Protein AF-A0A1C5WV25-F1 (afdb_monomer_lite)

Secondary structure (DSSP, 8-state):
--TT-EEEE--SSS--EEEEEEEESSSSEEEEEETT-SSEEEEEGGGEEEEE-GGG--HHHHHHHHHHHHHHHSTT-EEEEE-SS-EEEEES--S---HHHHHHSEEESSHHHHHHHHHHHT-BHHHHHHHHHHH--

Radius of gyration: 17.07 Å; chains: 1; bounding box: 44×22×60 Å

Sequence (137 aa):
MRFGDRILYDDGETYKEIGVFIQDINSKEAIVKFDNSKEKSIVQKKYVTFIRDMKEMDLVQAITVADYISKEKYDGHYTLLAFTSECRFCFGTLDKISYNTTSLMAKGKTIEEAIANAIKNNIDSDSISNKEDRMYK

Foldseek 3Di:
DDFLFWKWFDPPPPDIFIWTFHAAPDPFWGWTGTLPDPDIDIDGPVRIGTDGHLVPDDPSSLVVSLQVCLVVPAVSDKDWDDDPQKIFIARYDAPDDDPQLRVQTQIDSDSSNSSVRCVVVVGHNVVSVVVVVVVVD

pLDDT: mean 93.55, std 5.88, range [61.28, 98.56]

Structure (mmCIF, N/CA/C/O backbone):
data_AF-A0A1C5WV25-F1
#
_entry.id   AF-A0A1C5WV25-F1
#
loop_
_atom_site.group_PDB
_atom_site.id
_atom_site.type_symbol
_atom_site.label_atom_id
_atom_site.label_alt_id
_atom_site.label_comp_id
_atom_site.label_asym_id
_atom_site.label_entity_id
_atom_site.label_seq_id
_atom_site.pdbx_PDB_ins_code
_atom_site.Cartn_x
_atom_site.Cartn_y
_atom_site.Cartn_z
_atom_site.occupancy
_atom_site.B_iso_or_equiv
_atom_site.auth_seq_id
_atom_site.auth_comp_id
_atom_site.auth_asym_id
_atom_site.auth_atom_id
_atom_site.pdbx_PDB_model_num
ATOM 1 N N . MET A 1 1 ? -11.305 10.427 9.216 1.00 90.94 1 MET A N 1
ATOM 2 C CA . MET A 1 1 ? -10.170 9.538 8.893 1.00 90.94 1 MET A CA 1
ATOM 3 C C . MET A 1 1 ? -10.219 9.234 7.413 1.00 90.94 1 MET A C 1
ATOM 5 O O . MET A 1 1 ? -11.303 9.272 6.839 1.00 90.94 1 MET A O 1
ATOM 9 N N . ARG A 1 2 ? -9.065 9.011 6.799 1.00 93.19 2 ARG A N 1
ATOM 10 C CA . ARG A 1 2 ? -8.902 8.680 5.384 1.00 93.19 2 ARG A CA 1
ATOM 11 C C . ARG A 1 2 ? -8.329 7.274 5.267 1.00 93.19 2 ARG A C 1
ATOM 13 O O . ARG A 1 2 ? -7.680 6.791 6.193 1.00 93.19 2 ARG A O 1
ATOM 20 N N . PHE A 1 3 ? -8.568 6.638 4.124 1.00 93.88 3 PHE A N 1
ATOM 21 C CA . PHE A 1 3 ? -7.933 5.369 3.781 1.00 93.88 3 PHE A CA 1
ATOM 22 C C . PHE A 1 3 ? -6.418 5.442 4.018 1.00 93.88 3 PHE A C 1
ATOM 24 O O . PHE A 1 3 ? -5.776 6.417 3.630 1.00 93.88 3 PHE A O 1
ATOM 31 N N . GLY A 1 4 ? -5.873 4.414 4.660 1.00 94.19 4 GLY A N 1
ATOM 32 C CA . GLY A 1 4 ? -4.453 4.283 4.949 1.00 94.19 4 GLY A CA 1
ATOM 33 C C . GLY A 1 4 ? -3.955 5.098 6.141 1.00 94.19 4 GLY A C 1
ATOM 34 O O . GLY A 1 4 ? -2.781 4.969 6.485 1.00 94.19 4 GLY A O 1
ATOM 35 N N . ASP A 1 5 ? -4.798 5.904 6.796 1.00 95.19 5 ASP A N 1
ATOM 36 C CA . ASP A 1 5 ? -4.416 6.584 8.035 1.00 95.19 5 ASP A CA 1
ATOM 37 C C . ASP A 1 5 ? -4.123 5.553 9.140 1.00 95.19 5 ASP A C 1
ATOM 39 O O . ASP A 1 5 ? -4.803 4.531 9.282 1.00 95.19 5 ASP A O 1
ATOM 43 N N . ARG A 1 6 ? -3.114 5.849 9.958 1.00 96.50 6 ARG A N 1
ATOM 44 C CA . ARG A 1 6 ? -2.777 5.086 11.156 1.00 96.50 6 ARG A CA 1
ATOM 45 C C . ARG A 1 6 ? -3.782 5.402 12.252 1.00 96.50 6 ARG A C 1
ATOM 47 O O . ARG A 1 6 ? -4.059 6.578 12.507 1.00 96.50 6 ARG A O 1
ATOM 54 N N . ILE A 1 7 ? -4.287 4.374 12.923 1.00 96.19 7 ILE A N 1
ATOM 55 C CA . ILE A 1 7 ? -5.301 4.526 13.966 1.00 96.19 7 ILE A CA 1
ATOM 56 C C . ILE A 1 7 ? -4.950 3.765 15.240 1.00 96.19 7 ILE A C 1
ATOM 58 O O . ILE A 1 7 ? -4.176 2.808 15.213 1.00 96.19 7 ILE A O 1
ATOM 62 N N . LEU A 1 8 ? -5.548 4.211 16.342 1.00 96.00 8 LEU A N 1
ATOM 63 C CA . LEU A 1 8 ? -5.649 3.504 17.613 1.00 96.00 8 LEU A CA 1
ATOM 64 C C . LEU A 1 8 ? -7.112 3.109 17.820 1.00 96.00 8 LEU A C 1
ATOM 66 O O . LEU A 1 8 ? -7.991 3.961 17.686 1.00 96.00 8 LEU A O 1
ATOM 70 N N . TYR A 1 9 ? -7.369 1.856 18.161 1.00 95.38 9 TYR A N 1
ATOM 71 C CA . TYR A 1 9 ? -8.668 1.383 18.622 1.00 95.38 9 TYR A CA 1
ATOM 72 C C . TYR A 1 9 ? -8.626 1.158 20.137 1.00 95.38 9 TYR A C 1
ATOM 74 O O . TYR A 1 9 ? -7.712 0.500 20.636 1.00 95.38 9 TYR A O 1
ATOM 82 N N . ASP A 1 10 ? -9.589 1.746 20.846 1.00 94.06 10 ASP A N 1
ATOM 83 C CA . ASP A 1 10 ? -9.738 1.681 22.303 1.00 94.06 10 ASP A CA 1
ATOM 84 C C . ASP A 1 10 ? -11.237 1.699 22.645 1.00 94.06 10 ASP A C 1
ATOM 86 O O . ASP A 1 10 ? -11.890 2.745 22.571 1.00 94.06 10 ASP A O 1
ATOM 90 N N . ASP A 1 11 ? -11.800 0.532 22.958 1.00 87.50 11 ASP A N 1
ATOM 91 C CA . ASP A 1 11 ? -13.211 0.374 23.332 1.00 87.50 11 ASP A CA 1
ATOM 92 C C . ASP A 1 11 ? -13.477 0.461 24.838 1.00 87.50 11 ASP A C 1
ATOM 94 O O . ASP A 1 11 ? -14.611 0.258 25.282 1.00 87.50 11 ASP A O 1
ATOM 98 N N . GLY A 1 12 ? -12.467 0.862 25.616 1.00 79.38 12 GLY A N 1
ATOM 99 C CA . GLY A 1 12 ? -12.541 0.940 27.069 1.00 79.38 12 GLY A CA 1
ATOM 100 C C . GLY A 1 12 ? -12.234 -0.381 27.775 1.00 79.38 12 GLY A C 1
ATOM 101 O O . GLY A 1 12 ? -12.226 -0.404 29.008 1.00 79.38 12 GLY A O 1
ATOM 102 N N . GLU A 1 13 ? -11.948 -1.458 27.038 1.00 72.56 13 GLU A N 1
ATOM 103 C CA . GLU A 1 13 ? -11.295 -2.636 27.604 1.00 72.56 13 GLU A CA 1
ATOM 104 C C . GLU A 1 13 ? -9.790 -2.368 27.803 1.00 72.56 13 GLU A C 1
ATOM 106 O O . GLU A 1 13 ? -9.222 -1.397 27.307 1.00 72.56 13 GLU A O 1
ATOM 111 N N . THR A 1 14 ? -9.099 -3.201 28.585 1.00 65.50 14 THR A N 1
ATOM 112 C CA . THR A 1 14 ? -7.699 -2.949 28.995 1.00 65.50 14 THR A CA 1
ATOM 113 C C . THR A 1 14 ? -6.698 -2.946 27.820 1.00 65.50 14 THR A C 1
ATOM 115 O O . THR A 1 14 ? -5.533 -2.588 28.003 1.00 65.50 14 THR A O 1
ATOM 118 N N . TYR A 1 15 ? -7.131 -3.317 26.613 1.00 75.88 15 TYR A N 1
ATOM 119 C CA . TYR A 1 15 ? -6.282 -3.503 25.442 1.00 75.88 15 TYR A CA 1
ATOM 120 C C . TYR A 1 15 ? -6.538 -2.431 24.382 1.00 75.88 15 TYR A C 1
ATOM 122 O O . TYR A 1 15 ? -7.660 -2.240 23.927 1.00 75.88 15 TYR A O 1
ATOM 130 N N . LYS A 1 16 ? -5.463 -1.758 23.956 1.00 91.12 16 LYS A N 1
ATOM 131 C CA . LYS A 1 16 ? -5.483 -0.832 22.818 1.00 91.12 16 LYS A CA 1
ATOM 132 C C . LYS A 1 16 ? -4.776 -1.466 21.635 1.00 91.12 16 LYS A C 1
ATOM 134 O O . LYS A 1 16 ? -3.681 -2.008 21.794 1.00 91.12 16 LYS A O 1
ATOM 139 N N . GLU A 1 17 ? -5.359 -1.340 20.452 1.00 94.44 17 GLU A N 1
ATOM 140 C CA . GLU A 1 17 ? -4.803 -1.914 19.227 1.00 94.44 17 GLU A CA 1
ATOM 141 C C . GLU A 1 17 ? -4.439 -0.837 18.211 1.00 94.44 17 GLU A C 1
ATOM 143 O O . GLU A 1 17 ? -5.184 0.117 17.989 1.00 94.44 17 GLU A O 1
ATOM 148 N N . ILE A 1 18 ? -3.285 -1.002 17.565 1.00 96.00 18 ILE A N 1
ATOM 149 C CA . ILE A 1 18 ? -2.855 -0.147 16.460 1.00 96.00 18 ILE A CA 1
ATOM 150 C C . ILE A 1 18 ? -3.224 -0.831 15.145 1.00 96.00 18 ILE A C 1
ATOM 152 O O . ILE A 1 18 ? -3.076 -2.045 14.979 1.00 96.00 18 ILE A O 1
ATOM 156 N N . GLY A 1 19 ? -3.709 -0.039 14.195 1.00 96.00 19 GLY A N 1
ATOM 157 C CA . GLY A 1 19 ? -4.044 -0.5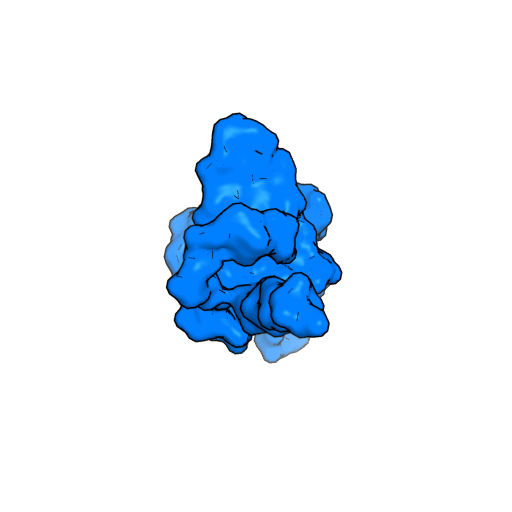38 12.874 1.00 96.00 19 GLY A CA 1
ATOM 158 C C . GLY A 1 19 ? -4.059 0.541 11.809 1.00 96.00 19 GLY A C 1
ATOM 159 O O . GLY A 1 19 ? -3.615 1.674 12.008 1.00 96.00 19 GLY A O 1
ATOM 160 N N . VAL A 1 20 ? -4.585 0.161 10.654 1.00 96.94 20 VAL A N 1
ATOM 161 C CA . VAL A 1 20 ? -4.736 1.007 9.476 1.00 96.94 20 VAL A CA 1
ATOM 162 C C . VAL A 1 20 ? -6.217 1.128 9.147 1.00 96.94 20 VAL A C 1
ATOM 164 O O . VAL A 1 20 ? -6.928 0.124 9.035 1.00 96.94 20 VAL A O 1
ATOM 167 N N . PHE A 1 21 ? -6.688 2.362 8.994 1.00 96.81 21 PHE A N 1
ATOM 168 C CA . PHE A 1 21 ? -8.051 2.638 8.564 1.00 96.81 21 PHE A CA 1
ATOM 169 C C . PHE A 1 21 ? -8.223 2.283 7.086 1.00 96.81 21 PHE A C 1
ATOM 171 O O . PHE A 1 21 ? -7.435 2.716 6.246 1.00 96.81 21 PHE A O 1
ATOM 178 N N . ILE A 1 22 ? -9.269 1.527 6.755 1.00 95.81 22 ILE A N 1
ATOM 179 C CA . ILE A 1 22 ? -9.559 1.137 5.375 1.00 95.81 22 ILE A CA 1
ATOM 180 C C . ILE A 1 22 ? -10.697 1.996 4.824 1.00 95.81 22 ILE A C 1
ATOM 182 O O . ILE A 1 22 ? -10.472 2.872 3.993 1.00 95.81 22 ILE A O 1
ATOM 186 N N . GLN A 1 23 ? -11.920 1.786 5.304 1.00 95.38 23 GLN A N 1
ATOM 187 C CA . GLN A 1 23 ? -13.084 2.526 4.824 1.00 95.38 23 GLN A CA 1
ATOM 188 C C . GLN A 1 23 ? -14.201 2.558 5.859 1.00 95.38 23 GLN A C 1
ATOM 190 O O . GLN A 1 23 ? -14.283 1.695 6.733 1.00 95.38 23 GLN A O 1
ATOM 195 N N . ASP A 1 24 ? -15.092 3.533 5.718 1.00 95.50 24 ASP A N 1
ATOM 196 C CA . ASP A 1 24 ? -16.359 3.549 6.441 1.00 95.50 24 ASP A CA 1
ATOM 197 C C . ASP A 1 24 ? -17.327 2.513 5.848 1.00 95.50 24 ASP A C 1
ATOM 199 O O . ASP A 1 24 ? -17.402 2.353 4.631 1.00 95.50 24 ASP A O 1
ATOM 203 N N . ILE A 1 25 ? -18.087 1.833 6.709 1.00 95.50 25 ILE A N 1
ATOM 204 C CA . ILE A 1 25 ? -19.212 0.974 6.294 1.00 95.50 25 ILE A CA 1
ATOM 205 C C . ILE A 1 25 ? -20.506 1.782 6.338 1.00 95.50 25 ILE A C 1
ATOM 207 O O . ILE A 1 25 ? -21.324 1.740 5.423 1.00 95.50 25 ILE A O 1
ATOM 211 N N . ASN A 1 26 ? -20.699 2.521 7.431 1.00 93.81 26 ASN A N 1
ATOM 212 C CA . ASN A 1 26 ? -21.853 3.377 7.667 1.00 93.81 26 ASN A CA 1
ATOM 213 C C . ASN A 1 26 ? -21.454 4.545 8.590 1.00 93.81 26 ASN A C 1
ATOM 215 O O . ASN A 1 26 ? -20.275 4.813 8.825 1.00 93.81 26 ASN A O 1
ATOM 219 N N . SER A 1 27 ? -22.436 5.272 9.128 1.00 93.12 27 SER A N 1
ATOM 220 C CA . SER A 1 27 ? -22.175 6.417 10.008 1.00 93.12 27 SER A CA 1
ATOM 221 C C . SER A 1 27 ? -21.523 6.049 11.348 1.00 93.12 27 SER A C 1
ATOM 223 O O . SER A 1 27 ? -20.925 6.919 11.981 1.00 93.12 27 SER A O 1
ATOM 225 N N . LYS A 1 28 ? -21.607 4.786 11.783 1.00 95.94 28 LYS A N 1
ATOM 226 C CA . LYS A 1 28 ? -21.151 4.302 13.095 1.00 95.94 28 LYS A CA 1
ATOM 227 C C . LYS A 1 28 ? -19.995 3.306 13.024 1.00 95.94 28 LYS A C 1
ATOM 229 O O . LYS A 1 28 ? -19.271 3.193 14.009 1.00 95.94 28 LYS A O 1
ATOM 234 N N . GLU A 1 29 ? -19.807 2.616 11.906 1.00 97.19 29 GLU A N 1
ATOM 235 C CA . GLU A 1 29 ? -18.863 1.500 11.771 1.00 97.19 29 GLU A CA 1
ATOM 236 C C . GLU A 1 29 ? -17.864 1.708 10.633 1.00 97.19 29 GLU A C 1
ATOM 238 O O . GLU A 1 29 ? -18.178 2.311 9.602 1.00 97.19 29 GLU A O 1
ATOM 243 N N . ALA A 1 30 ? -16.660 1.171 10.824 1.00 96.88 30 ALA A N 1
ATOM 244 C CA . ALA A 1 30 ? -15.575 1.210 9.854 1.00 96.88 30 ALA A CA 1
ATOM 245 C C . ALA A 1 30 ? -14.824 -0.123 9.792 1.00 96.88 30 ALA A C 1
ATOM 247 O O . ALA A 1 30 ? -14.812 -0.893 10.752 1.00 96.88 30 ALA A O 1
ATOM 248 N N . ILE A 1 31 ? -14.168 -0.360 8.657 1.00 96.88 31 ILE A N 1
ATOM 249 C CA . ILE A 1 31 ? -13.234 -1.464 8.453 1.00 96.88 31 ILE A CA 1
ATOM 250 C C . ILE A 1 31 ? -11.829 -0.982 8.801 1.00 96.88 31 ILE A C 1
ATOM 252 O O . ILE A 1 31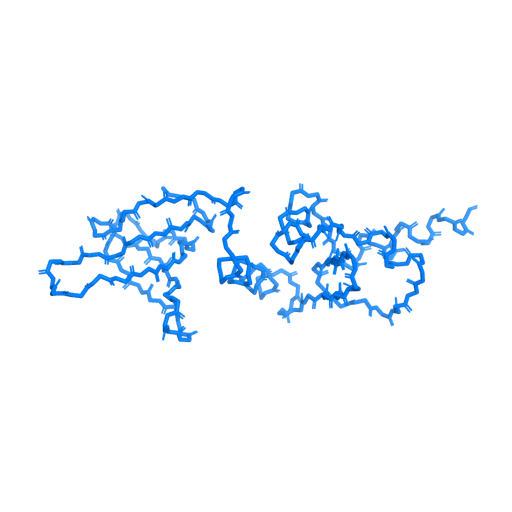 ? -11.346 0.017 8.257 1.00 96.88 31 ILE A O 1
ATOM 256 N N . VAL A 1 32 ? -11.154 -1.734 9.663 1.00 96.31 32 VAL A N 1
ATOM 257 C CA . VAL A 1 32 ? -9.754 -1.518 10.037 1.00 96.31 32 VAL A CA 1
ATOM 258 C C . VAL A 1 32 ? -8.944 -2.792 9.834 1.00 96.31 32 VAL A C 1
ATOM 260 O O . VAL A 1 32 ? -9.463 -3.905 9.920 1.00 96.31 32 VAL A O 1
ATOM 263 N N . LYS A 1 33 ? -7.651 -2.638 9.563 1.00 96.62 33 LYS A N 1
ATOM 264 C CA . LYS A 1 33 ? -6.681 -3.732 9.570 1.00 96.62 33 LYS A CA 1
ATOM 265 C C . LYS A 1 33 ? -5.754 -3.539 10.765 1.00 96.62 33 LYS A C 1
ATOM 267 O O . LYS A 1 33 ? -4.932 -2.630 10.741 1.00 96.62 33 LYS A O 1
ATOM 272 N N . PHE A 1 34 ? -5.878 -4.377 11.790 1.00 95.69 34 PHE A N 1
ATOM 273 C CA . PHE A 1 34 ? -4.944 -4.361 12.918 1.00 95.69 34 PHE A CA 1
ATOM 274 C C . PHE A 1 34 ? -3.613 -5.015 12.552 1.00 95.69 34 PHE A C 1
ATOM 276 O O . PHE A 1 34 ? -3.591 -5.969 11.764 1.00 95.69 34 PHE A O 1
ATOM 283 N N . ASP A 1 35 ? -2.533 -4.510 13.151 1.00 93.88 35 ASP A N 1
ATOM 284 C CA . ASP A 1 35 ? -1.155 -4.947 12.887 1.00 93.88 35 ASP A CA 1
ATOM 285 C C . ASP A 1 35 ? -0.908 -6.391 13.316 1.00 93.88 35 ASP A C 1
ATOM 287 O O . ASP A 1 35 ? -0.250 -7.157 12.617 1.00 93.88 35 ASP A O 1
ATOM 291 N N . ASN A 1 36 ? -1.476 -6.770 14.461 1.00 90.44 36 ASN A N 1
ATOM 292 C CA . ASN A 1 36 ? -1.287 -8.089 15.065 1.00 90.44 36 ASN A CA 1
ATOM 293 C C . ASN A 1 36 ? -2.279 -9.136 14.541 1.00 90.44 36 ASN A C 1
ATOM 295 O O . ASN A 1 36 ? -2.214 -10.303 14.923 1.00 90.44 36 ASN A O 1
ATOM 299 N N . SER A 1 37 ? -3.206 -8.735 13.670 1.00 90.69 37 SER A N 1
ATOM 300 C CA . SER A 1 37 ? -4.178 -9.631 13.048 1.00 90.69 37 SER A CA 1
ATOM 301 C C . SER A 1 37 ? -3.780 -9.913 11.603 1.00 90.69 37 SER A C 1
ATOM 303 O O . SER A 1 37 ? -3.096 -9.115 10.968 1.00 90.69 37 SER A O 1
ATOM 305 N N . LYS A 1 38 ? -4.249 -11.017 11.020 1.00 86.56 38 LYS A N 1
ATOM 306 C CA . LYS A 1 38 ? -4.189 -11.239 9.560 1.00 86.56 38 LYS A CA 1
ATOM 307 C C . LYS A 1 38 ? -5.437 -10.737 8.844 1.00 86.56 38 LYS A C 1
ATOM 309 O O . LYS A 1 38 ? -5.369 -10.366 7.678 1.00 86.56 38 LYS A O 1
ATOM 314 N N . GLU A 1 39 ? -6.551 -10.654 9.554 1.00 92.06 39 GLU A N 1
ATOM 315 C CA . GLU A 1 39 ? -7.852 -10.315 8.992 1.00 92.06 39 GLU A CA 1
ATOM 316 C C . GLU A 1 39 ? -8.172 -8.829 9.182 1.00 92.06 39 GLU A C 1
ATOM 318 O O . GLU A 1 39 ? -7.462 -8.100 9.888 1.00 92.06 39 GLU A O 1
ATOM 323 N N . LYS A 1 40 ? -9.207 -8.369 8.476 1.00 93.94 40 LYS A N 1
ATOM 324 C CA . LYS A 1 40 ? -9.806 -7.046 8.666 1.00 93.94 40 LYS A CA 1
ATOM 325 C C . LYS A 1 40 ? -10.915 -7.174 9.709 1.00 93.94 40 LYS A C 1
ATOM 327 O O . LYS A 1 40 ? -11.623 -8.176 9.720 1.00 93.94 40 LYS A O 1
ATOM 332 N N . SER A 1 41 ? -11.103 -6.138 10.513 1.00 95.12 41 SER A N 1
ATOM 333 C CA . SER A 1 41 ? -12.122 -6.095 11.560 1.00 95.12 41 SER A CA 1
ATOM 334 C C . SER A 1 41 ? -13.104 -4.960 11.305 1.00 95.12 41 SER A C 1
ATOM 336 O O . SER A 1 41 ? -12.725 -3.898 10.807 1.00 95.12 41 SER A O 1
ATOM 338 N N . ILE A 1 42 ? -14.367 -5.182 11.668 1.00 96.44 42 ILE A N 1
ATOM 339 C CA . ILE A 1 42 ? -15.387 -4.135 11.730 1.00 96.44 42 ILE A CA 1
ATOM 340 C C . ILE A 1 42 ? -15.402 -3.593 13.154 1.00 96.44 42 ILE A C 1
ATOM 342 O O . ILE A 1 42 ? -15.524 -4.362 14.104 1.00 96.44 42 ILE A O 1
ATOM 346 N N . VAL A 1 43 ? -15.273 -2.277 13.299 1.00 95.25 43 VAL A N 1
ATOM 347 C CA . VAL A 1 43 ? -15.194 -1.610 14.604 1.00 95.25 43 VAL A CA 1
ATOM 348 C C . VAL A 1 43 ? -16.124 -0.406 14.680 1.00 95.25 43 VAL A C 1
ATOM 350 O O . VAL A 1 43 ? -16.430 0.228 13.666 1.00 95.25 43 VAL A O 1
ATOM 353 N N . GLN A 1 44 ? -16.549 -0.044 15.896 1.00 95.44 44 GLN A N 1
ATOM 354 C CA . GLN A 1 44 ? -17.307 1.191 16.107 1.00 95.44 44 GLN A CA 1
ATOM 355 C C . GLN A 1 44 ? -16.381 2.406 16.011 1.00 95.44 44 GLN A C 1
ATOM 357 O O . GLN A 1 44 ? -15.420 2.541 16.765 1.00 95.44 44 GLN A O 1
ATOM 362 N N . LYS A 1 45 ? -16.727 3.358 15.143 1.00 95.00 45 LYS A N 1
ATOM 363 C CA . LYS A 1 45 ? -15.928 4.560 14.856 1.00 95.00 45 LYS A CA 1
ATOM 364 C C . LYS A 1 45 ? -15.662 5.429 16.076 1.00 95.00 45 LYS A C 1
ATOM 366 O O . LYS A 1 45 ? -14.628 6.081 16.131 1.00 95.00 45 LYS A O 1
ATOM 371 N N . LYS A 1 46 ? -16.578 5.444 17.049 1.00 94.56 46 LYS A N 1
ATOM 372 C CA . LYS A 1 46 ? -16.424 6.232 18.282 1.00 94.56 46 LYS A CA 1
ATOM 373 C C . LYS A 1 46 ? -15.203 5.809 19.120 1.00 94.56 46 LYS A C 1
ATOM 375 O O . LYS A 1 46 ? -14.758 6.593 19.944 1.00 94.56 46 LYS A O 1
ATOM 380 N N . TYR A 1 47 ? -14.690 4.597 18.897 1.00 95.12 47 TYR A N 1
ATOM 381 C CA . TYR A 1 47 ? -13.514 4.030 19.564 1.00 95.12 47 TYR A CA 1
ATOM 382 C C . TYR A 1 47 ? -12.235 4.134 18.723 1.00 95.12 47 TYR A C 1
ATOM 384 O O . TYR A 1 47 ? -11.178 3.676 19.145 1.00 95.12 47 TYR A O 1
ATOM 392 N N . VAL A 1 48 ? -12.313 4.710 17.520 1.00 95.50 48 VAL A N 1
ATOM 393 C CA . VAL A 1 48 ? -11.174 4.819 16.606 1.00 95.50 48 VAL A CA 1
ATOM 394 C C . VAL A 1 48 ? -10.611 6.234 16.657 1.00 95.50 48 VAL A C 1
ATOM 396 O O . VAL A 1 48 ? -11.290 7.207 16.329 1.00 95.50 48 VAL A O 1
ATOM 399 N N . THR A 1 49 ? -9.336 6.336 17.016 1.00 96.12 49 THR A N 1
ATOM 400 C CA . THR A 1 49 ? -8.592 7.594 17.097 1.00 96.12 49 THR A CA 1
ATOM 401 C C . THR A 1 49 ? -7.543 7.656 15.995 1.00 96.12 49 THR A C 1
ATOM 403 O O . THR A 1 49 ? -6.801 6.703 15.775 1.00 96.12 49 THR A O 1
ATOM 406 N N . PHE A 1 50 ? -7.458 8.791 15.304 1.00 95.81 50 PHE A N 1
ATOM 407 C CA . PHE A 1 50 ? -6.400 9.056 14.329 1.00 95.81 50 PHE A CA 1
ATOM 408 C C . PHE A 1 50 ? -5.045 9.249 15.027 1.00 95.81 50 PHE A C 1
ATOM 410 O O . PHE A 1 50 ? -4.963 9.994 16.001 1.00 95.81 50 PHE A O 1
ATOM 417 N N . ILE A 1 51 ? -3.991 8.620 14.501 1.00 94.69 51 ILE A N 1
ATOM 418 C CA . ILE A 1 51 ? -2.607 8.794 14.969 1.00 94.69 51 ILE A CA 1
ATOM 419 C C . ILE A 1 51 ? -1.808 9.640 13.973 1.00 94.69 51 ILE A C 1
ATOM 421 O O . ILE A 1 51 ? -1.275 10.684 14.339 1.00 94.69 51 ILE A O 1
ATOM 425 N N . ARG A 1 52 ? -1.693 9.178 12.721 1.00 93.38 52 ARG A N 1
ATOM 426 C CA . ARG A 1 52 ? -0.893 9.832 11.673 1.00 93.38 52 ARG A CA 1
ATOM 427 C C . ARG A 1 52 ? -1.383 9.482 10.277 1.00 93.38 52 ARG A C 1
ATOM 429 O O . ARG A 1 52 ? -2.039 8.459 10.082 1.00 93.38 52 ARG A O 1
ATOM 436 N N . ASP A 1 53 ? -1.032 10.317 9.304 1.00 90.88 53 ASP A N 1
ATOM 437 C CA . ASP A 1 53 ? -1.386 10.075 7.910 1.00 90.88 53 ASP A CA 1
ATOM 438 C C . ASP A 1 53 ? -0.353 9.227 7.154 1.00 90.88 53 ASP A C 1
ATOM 440 O O . ASP A 1 53 ? 0.655 8.777 7.700 1.00 90.88 53 ASP A O 1
ATOM 444 N N . MET A 1 54 ? -0.648 8.965 5.882 1.00 79.56 54 MET A N 1
ATOM 445 C CA . MET A 1 54 ? 0.172 8.137 5.002 1.00 79.56 54 MET A CA 1
ATOM 446 C C . MET A 1 54 ? 1.521 8.755 4.601 1.00 79.56 54 MET A C 1
ATOM 448 O O . MET A 1 54 ? 2.382 8.023 4.127 1.00 79.56 54 MET A O 1
ATOM 452 N N . LYS A 1 55 ? 1.745 10.069 4.731 1.00 78.19 55 LYS A N 1
ATOM 453 C CA . LYS A 1 55 ? 3.015 10.684 4.291 1.00 78.19 55 LYS A CA 1
ATOM 454 C C . LYS A 1 55 ? 4.201 10.253 5.149 1.00 78.19 55 LYS A C 1
ATOM 456 O O . LYS A 1 55 ? 5.330 10.289 4.675 1.00 78.19 55 LYS A O 1
ATOM 461 N N . GLU A 1 56 ? 3.929 9.829 6.378 1.00 82.88 56 GLU A N 1
ATOM 462 C CA . GLU A 1 56 ? 4.912 9.367 7.360 1.00 82.88 56 GLU A CA 1
ATOM 463 C C . GLU A 1 56 ? 4.618 7.919 7.780 1.00 82.88 56 GLU A C 1
ATOM 465 O O . GLU A 1 56 ? 4.687 7.565 8.962 1.00 82.88 56 GLU A O 1
ATOM 470 N N . MET A 1 57 ? 4.216 7.093 6.809 1.00 90.75 57 MET A N 1
ATOM 471 C CA . MET A 1 57 ? 3.866 5.695 7.048 1.00 90.75 57 MET A CA 1
ATOM 472 C C . MET A 1 57 ? 5.063 4.891 7.578 1.00 90.75 57 MET A C 1
ATOM 474 O O . MET A 1 57 ? 6.185 5.048 7.100 1.00 90.75 57 MET A O 1
ATOM 478 N N . ASP A 1 58 ? 4.813 4.020 8.561 1.00 94.06 58 ASP A N 1
ATOM 479 C CA . ASP A 1 58 ? 5.752 2.936 8.884 1.00 94.06 58 ASP A CA 1
ATOM 480 C C . ASP A 1 58 ? 5.623 1.783 7.877 1.00 94.06 58 ASP A C 1
ATOM 482 O O . ASP A 1 58 ? 4.680 1.735 7.084 1.00 94.06 58 ASP A O 1
ATOM 486 N N . LEU A 1 59 ? 6.559 0.833 7.926 1.00 94.31 59 LEU A N 1
ATOM 487 C CA . LEU A 1 59 ? 6.570 -0.329 7.042 1.00 94.31 59 LEU A CA 1
ATOM 488 C C . LEU A 1 59 ? 5.263 -1.131 7.070 1.00 94.31 59 LEU A C 1
ATOM 490 O O . LEU A 1 59 ? 4.773 -1.537 6.018 1.00 94.31 59 LEU A O 1
ATOM 494 N N . VAL A 1 60 ? 4.683 -1.362 8.251 1.00 93.75 60 VAL A N 1
ATOM 495 C CA . VAL A 1 60 ? 3.460 -2.170 8.393 1.00 93.75 60 VAL A CA 1
ATOM 496 C C . VAL A 1 60 ? 2.282 -1.452 7.743 1.00 93.75 60 VAL A C 1
ATOM 498 O O . VAL A 1 60 ? 1.520 -2.058 6.985 1.00 93.75 60 VAL A O 1
ATOM 501 N N . GLN A 1 61 ? 2.171 -0.147 7.973 1.00 95.50 61 GLN A N 1
ATOM 502 C CA . GLN A 1 61 ? 1.187 0.719 7.343 1.00 95.50 61 GLN A CA 1
ATOM 503 C C . GLN A 1 61 ? 1.368 0.743 5.819 1.00 95.50 61 GLN A C 1
ATOM 505 O O . GLN A 1 61 ? 0.392 0.561 5.092 1.00 95.50 61 GLN A O 1
ATOM 510 N N . ALA A 1 62 ? 2.603 0.896 5.333 1.00 95.94 62 ALA A N 1
ATOM 511 C CA . ALA A 1 62 ? 2.920 0.933 3.908 1.00 95.94 62 ALA A CA 1
ATOM 512 C C . ALA A 1 62 ? 2.530 -0.366 3.191 1.00 95.94 62 ALA A C 1
ATOM 514 O O . ALA A 1 62 ? 1.814 -0.331 2.190 1.00 95.94 62 ALA A O 1
ATOM 515 N N . ILE A 1 63 ? 2.945 -1.514 3.733 1.00 95.62 63 ILE A N 1
ATOM 516 C CA . ILE A 1 63 ? 2.627 -2.831 3.172 1.00 95.62 63 ILE A CA 1
ATOM 517 C C . ILE A 1 63 ? 1.125 -3.103 3.236 1.00 95.62 63 ILE A C 1
ATOM 519 O O . ILE A 1 63 ? 0.560 -3.583 2.261 1.00 95.62 63 ILE A O 1
ATOM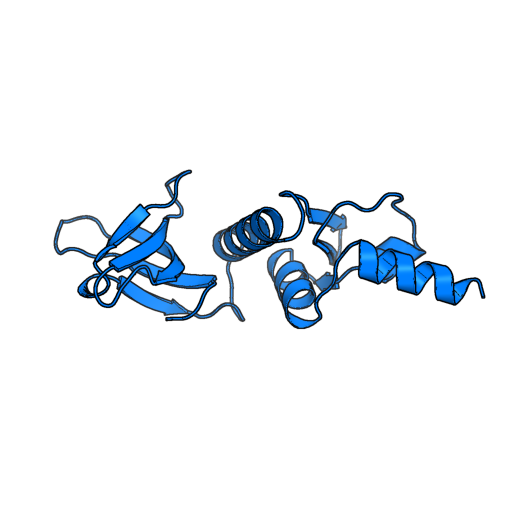 523 N N . THR A 1 64 ? 0.454 -2.745 4.334 1.00 95.50 64 THR A N 1
ATOM 524 C CA . THR A 1 64 ? -1.003 -2.910 4.463 1.00 95.50 64 THR A CA 1
ATOM 525 C C . THR A 1 64 ? -1.758 -2.123 3.395 1.00 95.50 64 THR A C 1
ATOM 527 O O . THR A 1 64 ? -2.697 -2.632 2.782 1.00 95.50 64 THR A O 1
ATOM 530 N N . VAL A 1 65 ? -1.346 -0.878 3.154 1.00 95.88 65 VAL A N 1
ATOM 531 C CA . VAL A 1 65 ? -1.956 -0.041 2.120 1.00 95.88 65 VAL A CA 1
ATOM 532 C C . VAL A 1 65 ? -1.668 -0.593 0.725 1.00 95.88 65 VAL A C 1
ATOM 534 O O . VAL A 1 65 ? -2.587 -0.675 -0.091 1.00 95.88 65 VAL A O 1
ATOM 537 N N . ALA A 1 66 ? -0.423 -0.989 0.450 1.00 96.94 66 ALA A N 1
ATOM 538 C CA . ALA A 1 66 ? -0.041 -1.581 -0.827 1.00 96.94 66 ALA A CA 1
ATOM 539 C C . ALA A 1 66 ? -0.820 -2.875 -1.112 1.00 96.94 66 ALA A C 1
ATOM 541 O O . ALA A 1 66 ? -1.392 -3.012 -2.191 1.00 96.94 66 ALA A O 1
ATOM 542 N N . ASP A 1 67 ? -0.911 -3.776 -0.130 1.00 95.75 67 ASP A N 1
ATOM 543 C CA . ASP A 1 67 ? -1.686 -5.017 -0.200 1.00 95.75 67 ASP A CA 1
ATOM 544 C C . ASP A 1 67 ? -3.158 -4.730 -0.512 1.00 95.75 67 ASP A C 1
ATOM 546 O O . ASP A 1 67 ? -3.715 -5.302 -1.450 1.00 95.75 67 ASP A O 1
ATOM 550 N N . TYR A 1 68 ? -3.776 -3.781 0.196 1.00 95.38 68 TYR A N 1
ATOM 551 C CA . TYR A 1 68 ? -5.164 -3.409 -0.061 1.00 95.38 68 TYR A CA 1
ATOM 552 C C . TYR A 1 68 ? -5.367 -2.886 -1.486 1.00 95.38 68 TYR A C 1
ATOM 554 O O . TYR A 1 68 ? -6.223 -3.388 -2.209 1.00 95.38 68 TYR A O 1
ATOM 562 N N . ILE A 1 69 ? -4.561 -1.910 -1.915 1.00 96.56 69 ILE A N 1
ATOM 563 C CA . ILE A 1 69 ? -4.671 -1.340 -3.264 1.00 96.56 69 ILE A CA 1
ATOM 564 C C . ILE A 1 69 ? -4.448 -2.423 -4.326 1.00 96.56 69 ILE A C 1
ATOM 566 O O . ILE A 1 69 ? -5.184 -2.463 -5.311 1.00 96.56 69 ILE A O 1
ATOM 570 N N . SER A 1 70 ? -3.468 -3.309 -4.122 1.00 97.38 70 SER A N 1
ATOM 571 C CA . SER A 1 70 ? -3.171 -4.398 -5.054 1.00 97.38 70 SER A CA 1
ATOM 572 C C . SER A 1 70 ? -4.355 -5.344 -5.232 1.00 97.38 70 SER A C 1
ATOM 574 O O . SER A 1 70 ? -4.718 -5.654 -6.362 1.00 97.38 70 SER A O 1
ATOM 576 N N . LYS A 1 71 ? -5.023 -5.736 -4.142 1.00 95.69 71 LYS A N 1
ATOM 577 C CA . LYS A 1 71 ? -6.190 -6.631 -4.179 1.00 95.69 71 LYS A CA 1
ATOM 578 C C . LYS A 1 71 ? -7.402 -5.994 -4.842 1.00 95.69 71 LYS A C 1
ATOM 580 O O . LYS A 1 71 ? -8.132 -6.683 -5.540 1.00 95.69 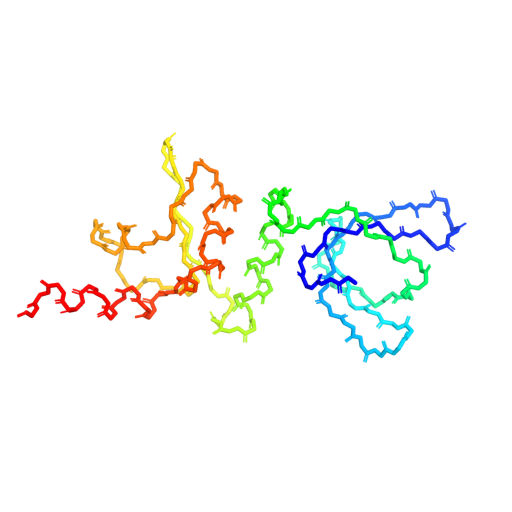71 LYS A O 1
ATOM 585 N N . GLU A 1 72 ? -7.601 -4.696 -4.642 1.00 95.19 72 GLU A N 1
ATOM 586 C CA . GLU A 1 72 ? -8.758 -3.993 -5.201 1.00 95.19 72 GLU A CA 1
ATOM 587 C C . GLU A 1 72 ? -8.607 -3.664 -6.691 1.00 95.19 72 GLU A C 1
ATOM 589 O O . GLU A 1 72 ? -9.613 -3.501 -7.378 1.00 95.19 72 GLU A O 1
ATOM 594 N N . LYS A 1 73 ? -7.375 -3.489 -7.190 1.00 96.50 73 LYS A N 1
ATOM 595 C CA . LYS A 1 73 ? -7.146 -2.888 -8.518 1.00 96.50 73 LYS A CA 1
ATOM 596 C C . LYS A 1 73 ? -6.190 -3.644 -9.434 1.00 96.50 73 LYS A C 1
ATOM 598 O O . LYS A 1 73 ? -6.157 -3.342 -10.619 1.00 96.50 73 LYS A O 1
ATOM 603 N N . TYR A 1 74 ? -5.396 -4.563 -8.898 1.00 96.56 74 TYR A N 1
ATOM 604 C CA . TYR A 1 74 ? -4.258 -5.163 -9.599 1.00 96.56 74 TYR A CA 1
ATOM 605 C C . TYR A 1 74 ? -4.158 -6.673 -9.334 1.00 96.56 74 TYR A C 1
ATOM 607 O O . TYR A 1 74 ? -3.060 -7.215 -9.217 1.00 96.56 74 TYR A O 1
ATOM 615 N N . ASP A 1 75 ? -5.303 -7.340 -9.157 1.00 94.38 75 ASP A N 1
ATOM 616 C CA . ASP A 1 75 ? -5.422 -8.786 -8.913 1.00 94.38 75 ASP A CA 1
ATOM 617 C C . ASP A 1 75 ? -4.577 -9.313 -7.738 1.00 94.38 75 ASP A C 1
ATOM 619 O O . ASP A 1 75 ? -4.153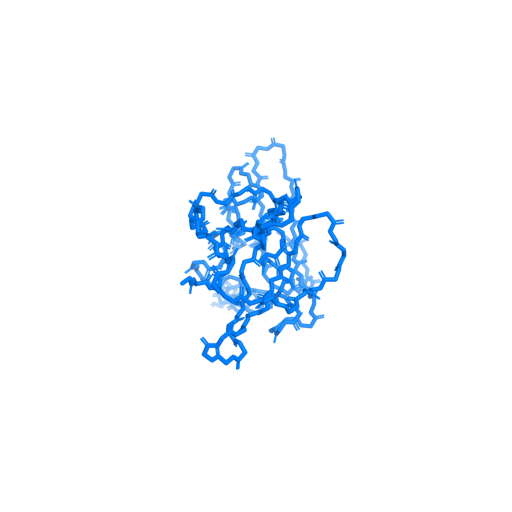 -10.466 -7.709 1.00 94.38 75 ASP A O 1
ATOM 623 N N . GLY A 1 76 ? -4.323 -8.460 -6.743 1.00 95.75 76 GLY A N 1
ATOM 624 C CA . GLY A 1 76 ? -3.508 -8.789 -5.572 1.00 95.75 76 GLY A CA 1
ATOM 625 C C . GLY A 1 76 ? -2.000 -8.715 -5.803 1.00 95.75 76 GLY A C 1
ATOM 626 O O . GLY A 1 76 ? -1.240 -9.134 -4.931 1.00 95.75 76 GLY A O 1
ATOM 627 N N . HIS A 1 77 ? -1.552 -8.186 -6.943 1.00 97.25 77 HIS A N 1
ATOM 628 C CA . HIS A 1 77 ? -0.140 -8.126 -7.293 1.00 97.25 77 HIS A CA 1
ATOM 629 C C . HIS A 1 77 ? 0.464 -6.729 -7.135 1.00 97.25 77 HIS A C 1
ATOM 631 O O . HIS A 1 77 ? -0.134 -5.694 -7.441 1.00 97.25 77 HIS A O 1
ATOM 637 N N . TYR A 1 78 ? 1.715 -6.717 -6.694 1.00 97.75 78 TYR A N 1
ATOM 638 C CA . TYR A 1 78 ? 2.628 -5.589 -6.783 1.00 97.75 78 TYR A CA 1
ATOM 639 C C . TYR A 1 78 ? 4.053 -6.123 -6.931 1.00 97.75 78 TYR A C 1
ATOM 641 O O . TYR A 1 78 ? 4.365 -7.231 -6.489 1.00 97.75 78 TYR A O 1
ATOM 649 N N . THR A 1 79 ? 4.939 -5.319 -7.511 1.00 97.31 79 THR A N 1
ATOM 650 C CA . THR A 1 79 ? 6.353 -5.666 -7.675 1.00 97.31 79 THR A CA 1
ATOM 651 C C . THR A 1 79 ? 7.209 -4.719 -6.842 1.00 97.31 79 THR A C 1
ATOM 653 O O . THR A 1 79 ? 7.186 -3.506 -7.053 1.00 97.31 79 THR A O 1
ATOM 656 N N . LEU A 1 80 ? 7.986 -5.278 -5.910 1.00 97.44 80 LEU A N 1
ATOM 657 C CA . LEU A 1 80 ? 8.954 -4.562 -5.076 1.00 97.44 80 LEU A CA 1
ATOM 658 C C . LEU A 1 80 ? 10.360 -5.110 -5.338 1.00 97.44 80 LEU A C 1
ATOM 660 O O . LEU A 1 80 ? 10.600 -6.303 -5.174 1.00 97.44 80 LEU A O 1
ATOM 664 N N . LEU A 1 81 ? 11.296 -4.229 -5.681 1.00 97.00 81 LEU A N 1
ATOM 665 C CA . LEU A 1 81 ? 12.716 -4.543 -5.813 1.00 97.00 81 LEU A CA 1
ATOM 666 C C . LEU A 1 81 ? 13.497 -3.747 -4.767 1.00 97.00 81 LEU A C 1
ATOM 668 O O . LEU A 1 81 ? 13.487 -2.516 -4.789 1.00 97.00 81 LEU A O 1
ATOM 672 N N . ALA A 1 82 ? 14.170 -4.446 -3.857 1.00 95.81 82 ALA A N 1
ATOM 673 C CA . ALA A 1 82 ? 15.033 -3.841 -2.850 1.00 95.81 82 ALA A CA 1
ATOM 674 C C . ALA A 1 82 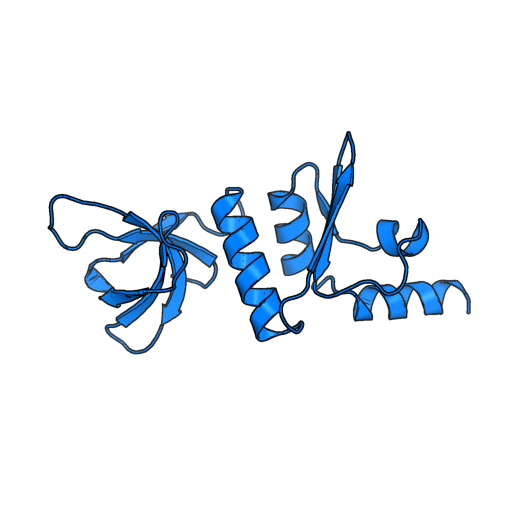? 16.499 -3.982 -3.278 1.00 95.81 82 ALA A C 1
ATOM 676 O O . ALA A 1 82 ? 17.027 -5.088 -3.380 1.00 95.81 82 ALA A O 1
ATOM 677 N N . PHE A 1 83 ? 17.149 -2.853 -3.540 1.00 95.25 83 PHE A N 1
ATOM 678 C CA . PHE A 1 83 ? 18.569 -2.757 -3.859 1.00 95.25 83 PHE A CA 1
ATOM 679 C C . PHE A 1 83 ? 19.351 -2.286 -2.632 1.00 95.25 83 PHE A C 1
ATOM 681 O O . PHE A 1 83 ? 18.785 -1.761 -1.676 1.00 95.25 83 PHE A O 1
ATOM 688 N N . THR A 1 84 ? 20.680 -2.400 -2.683 1.00 94.06 84 THR A N 1
ATOM 689 C CA . THR A 1 84 ? 21.571 -1.995 -1.583 1.00 94.06 84 THR A CA 1
ATOM 690 C C . THR A 1 84 ? 21.369 -0.543 -1.130 1.00 94.06 84 THR A C 1
ATOM 692 O O . THR A 1 84 ? 21.583 -0.239 0.039 1.00 94.06 84 THR A O 1
ATOM 695 N N . SER A 1 85 ? 20.975 0.361 -2.034 1.00 93.62 85 SER A N 1
ATOM 696 C CA . SER A 1 85 ? 20.864 1.803 -1.762 1.00 93.62 85 SER A CA 1
ATOM 697 C C . SER A 1 85 ? 19.470 2.400 -1.968 1.00 93.62 85 SER A C 1
ATOM 699 O O . SER A 1 85 ? 19.277 3.583 -1.693 1.00 93.62 85 SER A O 1
ATOM 701 N N . GLU A 1 86 ? 18.523 1.641 -2.522 1.00 96.75 86 GLU A N 1
ATOM 702 C CA . GLU A 1 86 ? 17.187 2.140 -2.863 1.00 96.75 86 GLU A CA 1
ATOM 703 C C . GLU A 1 86 ? 16.178 1.006 -3.050 1.00 96.75 86 GLU A C 1
ATOM 705 O O . GLU A 1 86 ? 16.541 -0.150 -3.235 1.00 96.75 86 GLU A O 1
ATOM 710 N N . CYS A 1 87 ? 14.898 1.357 -3.058 1.00 97.94 87 CYS A N 1
ATOM 711 C CA . CYS A 1 87 ? 13.785 0.481 -3.386 1.00 97.94 87 CYS A CA 1
ATOM 712 C C . CYS A 1 87 ? 13.066 0.983 -4.643 1.00 97.94 87 CYS A C 1
ATOM 714 O O . CYS A 1 87 ? 12.977 2.191 -4.893 1.00 97.94 87 CYS A O 1
ATOM 716 N N . ARG A 1 88 ? 12.523 0.045 -5.418 1.00 98.06 88 ARG A N 1
ATOM 717 C CA . ARG A 1 88 ? 11.654 0.300 -6.567 1.00 98.06 88 ARG A CA 1
ATOM 718 C C . ARG A 1 88 ? 10.333 -0.420 -6.384 1.00 98.06 88 ARG A C 1
ATOM 720 O O . ARG A 1 88 ? 10.330 -1.604 -6.068 1.00 98.06 88 ARG A O 1
ATOM 727 N N . PHE A 1 89 ? 9.227 0.280 -6.597 1.00 98.31 89 PHE A N 1
ATOM 728 C CA . PHE A 1 89 ? 7.887 -0.269 -6.421 1.00 98.31 89 PHE A CA 1
ATOM 729 C C . PHE A 1 89 ? 6.968 0.103 -7.589 1.00 98.31 89 PHE A C 1
ATOM 731 O O . PHE A 1 89 ? 7.019 1.222 -8.104 1.00 98.31 89 PHE A O 1
ATOM 738 N N . CYS A 1 90 ? 6.104 -0.824 -7.987 1.00 98.38 90 CYS A N 1
ATOM 739 C CA . CYS A 1 90 ? 4.929 -0.539 -8.807 1.00 98.38 90 CYS A CA 1
ATOM 740 C C . CYS A 1 90 ? 3.793 -1.498 -8.442 1.00 98.38 90 CYS A C 1
ATOM 742 O O . CYS A 1 90 ? 4.040 -2.599 -7.940 1.00 98.38 90 CYS A O 1
ATOM 744 N N . PHE A 1 91 ? 2.557 -1.075 -8.688 1.00 98.56 91 PHE A N 1
ATOM 745 C CA . PHE A 1 91 ? 1.405 -1.967 -8.604 1.00 98.56 91 PHE A CA 1
ATOM 746 C C . PHE A 1 91 ? 1.325 -2.888 -9.826 1.00 98.56 91 PHE A C 1
ATOM 748 O O . PHE A 1 91 ? 1.741 -2.500 -10.912 1.00 98.56 91 PHE A O 1
ATOM 755 N N . GLY A 1 92 ? 0.793 -4.097 -9.653 1.00 97.12 92 GLY A N 1
ATOM 756 C CA . GLY A 1 92 ? 0.768 -5.118 -10.698 1.00 97.12 92 GLY A CA 1
ATOM 757 C C . GLY A 1 92 ? 2.078 -5.901 -10.844 1.00 97.12 92 GLY A C 1
ATOM 758 O O . GLY A 1 92 ? 3.049 -5.723 -10.093 1.00 97.12 92 GLY A O 1
ATOM 759 N N . THR A 1 93 ? 2.080 -6.804 -11.821 1.00 95.69 93 THR A N 1
ATOM 760 C CA . THR A 1 93 ? 3.209 -7.682 -12.147 1.00 95.69 93 THR A CA 1
ATOM 761 C C . THR A 1 93 ? 3.884 -7.181 -13.414 1.00 95.69 93 THR A C 1
ATOM 763 O O . THR A 1 93 ? 3.231 -6.995 -14.434 1.00 95.69 93 THR A O 1
ATOM 766 N N . LEU A 1 94 ? 5.199 -6.968 -13.365 1.00 92.69 94 LEU A N 1
ATOM 767 C CA . LEU A 1 94 ? 5.973 -6.678 -14.571 1.00 92.69 94 LEU A CA 1
ATOM 768 C C . LEU A 1 94 ? 6.225 -7.966 -15.360 1.00 92.69 94 LEU A C 1
ATOM 770 O O . LEU A 1 94 ? 6.824 -8.900 -14.828 1.00 92.69 94 LEU A O 1
ATOM 774 N N . ASP A 1 95 ? 5.875 -7.970 -16.647 1.00 86.56 95 ASP A N 1
ATOM 775 C CA . ASP A 1 95 ? 6.167 -9.090 -17.557 1.00 86.56 95 ASP A CA 1
ATOM 776 C C . ASP A 1 95 ? 7.674 -9.334 -17.713 1.00 86.56 95 ASP A C 1
ATOM 778 O O . ASP A 1 95 ? 8.135 -10.463 -17.894 1.00 86.56 95 ASP A O 1
ATOM 782 N N . LYS A 1 96 ? 8.465 -8.256 -17.639 1.00 87.81 96 LYS A N 1
ATOM 783 C CA . LYS A 1 96 ? 9.921 -8.305 -17.741 1.00 87.81 96 LYS A CA 1
ATOM 784 C C . LYS A 1 96 ? 10.582 -7.296 -16.812 1.00 87.81 96 LYS A C 1
ATOM 786 O O . LYS A 1 96 ? 10.353 -6.089 -16.890 1.00 87.81 96 LYS A O 1
ATOM 791 N N . ILE A 1 97 ? 11.502 -7.791 -15.991 1.00 91.50 97 ILE A N 1
ATOM 792 C CA . ILE A 1 97 ? 12.389 -6.950 -15.187 1.00 91.50 97 ILE A CA 1
ATOM 793 C C . ILE A 1 97 ? 13.624 -6.622 -16.035 1.00 91.50 97 ILE A C 1
ATOM 795 O O . ILE A 1 97 ? 14.445 -7.488 -16.336 1.00 91.50 97 ILE A O 1
ATOM 799 N N . SER A 1 98 ? 13.731 -5.365 -16.459 1.00 91.19 98 SER A N 1
ATOM 800 C CA . SER A 1 98 ? 14.836 -4.811 -17.244 1.00 91.19 98 SER A CA 1
ATOM 801 C C . SER A 1 98 ? 15.334 -3.522 -16.587 1.00 91.19 98 SER A C 1
ATOM 803 O O . SER A 1 98 ? 14.691 -2.989 -15.680 1.00 91.19 98 SER A O 1
ATOM 805 N N . TYR A 1 99 ? 16.473 -2.989 -17.039 1.00 90.12 99 TYR A N 1
ATOM 806 C CA . TYR A 1 99 ? 16.927 -1.671 -16.583 1.00 90.12 99 TYR A CA 1
ATOM 807 C C . TYR A 1 99 ? 15.876 -0.583 -16.868 1.00 90.12 99 TYR A C 1
ATOM 809 O O . TYR A 1 99 ? 15.590 0.237 -15.998 1.00 90.12 99 TYR A O 1
ATOM 817 N N . ASN A 1 100 ? 15.253 -0.621 -18.050 1.00 91.81 100 ASN A N 1
ATOM 818 C CA . ASN A 1 100 ? 14.262 0.364 -18.471 1.00 91.81 100 ASN A CA 1
ATOM 819 C C . ASN A 1 100 ? 12.986 0.267 -17.628 1.00 91.81 100 ASN A C 1
ATOM 821 O O . ASN A 1 100 ? 12.604 1.270 -17.023 1.00 91.81 100 ASN A O 1
ATOM 825 N N . THR A 1 101 ? 12.391 -0.924 -17.479 1.00 93.94 101 THR A N 1
ATOM 826 C CA . THR A 1 101 ? 11.187 -1.093 -16.641 1.00 93.94 101 THR A CA 1
ATOM 827 C C . THR A 1 101 ? 11.462 -0.723 -15.186 1.00 93.94 101 THR A C 1
ATOM 829 O O . THR A 1 101 ? 10.707 0.045 -14.594 1.00 93.94 101 THR A O 1
ATOM 832 N N . THR A 1 102 ? 12.605 -1.147 -14.638 1.00 95.38 102 THR A N 1
ATOM 833 C CA . THR A 1 102 ? 13.032 -0.801 -13.271 1.00 95.38 102 THR A CA 1
ATOM 834 C C . THR A 1 102 ? 13.213 0.708 -13.083 1.00 95.38 102 THR A C 1
ATOM 836 O O . THR A 1 102 ? 12.855 1.257 -12.040 1.00 95.38 102 THR A O 1
ATOM 839 N N . SER A 1 103 ? 13.754 1.408 -14.086 1.00 94.62 103 SER A N 1
ATOM 840 C CA . SER A 1 103 ? 13.988 2.856 -14.016 1.00 94.62 103 SER A CA 1
ATOM 841 C C . SER A 1 103 ? 12.690 3.669 -13.949 1.00 94.62 103 SER A C 1
ATOM 843 O O . SER A 1 103 ? 12.682 4.739 -13.335 1.00 94.62 103 SER A O 1
ATOM 845 N N . LEU A 1 104 ? 11.607 3.130 -14.523 1.00 96.44 104 LEU A N 1
ATOM 846 C CA . LEU A 1 104 ? 10.271 3.728 -14.585 1.00 96.44 104 LEU A CA 1
ATOM 847 C C . LEU A 1 104 ? 9.408 3.427 -13.347 1.00 96.44 104 LEU A C 1
ATOM 849 O O . LEU A 1 104 ? 8.412 4.118 -13.124 1.00 96.44 104 LEU A O 1
ATOM 853 N N . MET A 1 105 ? 9.788 2.437 -12.533 1.00 97.88 105 MET A N 1
ATOM 854 C CA . MET A 1 105 ? 9.153 2.162 -11.240 1.00 97.88 105 MET A CA 1
ATOM 855 C C . MET A 1 105 ? 9.356 3.321 -10.254 1.00 97.88 105 MET A C 1
ATOM 857 O O . MET A 1 105 ? 10.353 4.053 -10.308 1.00 97.88 105 MET A O 1
ATOM 861 N N . ALA A 1 106 ? 8.450 3.443 -9.281 1.00 97.94 106 ALA A N 1
ATOM 862 C CA . ALA A 1 106 ? 8.566 4.441 -8.229 1.00 97.94 106 ALA A CA 1
ATOM 863 C C . ALA A 1 106 ? 9.789 4.157 -7.352 1.00 97.94 106 ALA A C 1
ATOM 865 O O . ALA A 1 106 ? 9.931 3.070 -6.799 1.00 97.94 106 ALA A O 1
ATOM 866 N N . LYS A 1 107 ? 10.673 5.146 -7.226 1.00 97.94 107 LYS A N 1
ATOM 867 C CA . LYS A 1 107 ? 11.885 5.070 -6.407 1.00 97.94 107 LYS A CA 1
ATOM 868 C C . LYS A 1 107 ? 11.625 5.562 -4.988 1.00 97.94 107 LYS A C 1
ATOM 870 O O . LYS A 1 107 ? 10.932 6.558 -4.808 1.00 97.94 107 LYS A O 1
ATOM 875 N N . GLY A 1 108 ? 12.260 4.929 -4.010 1.00 97.12 108 GLY A N 1
ATOM 876 C CA . GLY A 1 108 ? 12.397 5.438 -2.644 1.00 97.12 108 GLY A CA 1
ATOM 877 C C . GLY A 1 108 ? 13.714 4.984 -2.023 1.00 97.12 108 GLY A C 1
ATOM 878 O O . GLY A 1 108 ? 14.291 3.994 -2.465 1.00 97.12 108 GLY A O 1
ATOM 879 N N . LYS A 1 109 ? 14.222 5.693 -1.012 1.00 96.44 109 LYS A N 1
ATOM 880 C CA . LYS A 1 109 ? 15.346 5.202 -0.196 1.00 96.44 109 LYS A CA 1
ATOM 881 C C . LYS A 1 109 ? 14.917 4.036 0.690 1.00 96.44 109 LYS A C 1
ATOM 883 O O . LYS A 1 109 ? 15.727 3.157 0.963 1.00 96.44 109 LYS A O 1
ATOM 888 N N . THR A 1 110 ? 13.652 4.025 1.103 1.00 96.19 110 THR A N 1
ATOM 889 C CA . THR A 1 110 ? 13.026 2.937 1.861 1.00 96.19 110 THR A CA 1
ATOM 890 C C . THR A 1 110 ? 11.831 2.355 1.099 1.00 96.19 110 THR A C 1
ATOM 892 O O . THR A 1 110 ? 11.398 2.904 0.079 1.00 96.19 110 THR A O 1
ATOM 895 N N . ILE A 1 111 ? 11.296 1.232 1.585 1.00 96.88 111 ILE A N 1
ATOM 896 C CA . ILE A 1 111 ? 10.120 0.570 0.999 1.00 96.88 111 ILE A CA 1
ATOM 897 C C . ILE A 1 111 ? 8.892 1.482 1.111 1.00 96.88 111 ILE A C 1
ATOM 899 O O . ILE A 1 111 ? 8.150 1.644 0.146 1.00 96.88 111 ILE A O 1
ATOM 903 N N . GLU A 1 112 ? 8.715 2.118 2.266 1.00 96.62 112 GLU A N 1
ATOM 904 C CA . GLU A 1 112 ? 7.641 3.065 2.559 1.00 96.62 112 GLU A CA 1
ATOM 905 C C . GLU A 1 112 ? 7.647 4.230 1.574 1.00 96.62 112 GLU A C 1
ATOM 907 O O . GLU A 1 112 ? 6.615 4.558 0.990 1.00 96.62 112 GLU A O 1
ATOM 912 N N . GLU A 1 113 ? 8.823 4.815 1.328 1.00 95.94 113 GLU A N 1
ATOM 913 C CA . GLU A 1 113 ? 8.971 5.915 0.378 1.00 95.94 113 GLU A CA 1
ATOM 914 C C . GLU A 1 113 ? 8.648 5.463 -1.055 1.00 95.94 113 GLU A C 1
ATOM 916 O O . GLU A 1 113 ? 7.953 6.172 -1.785 1.00 95.94 113 GLU A O 1
ATOM 921 N N . ALA A 1 114 ? 9.102 4.271 -1.459 1.00 97.50 114 ALA A N 1
ATOM 922 C CA . ALA A 1 114 ? 8.814 3.732 -2.786 1.00 97.50 114 ALA A CA 1
ATOM 923 C C . ALA A 1 114 ? 7.306 3.485 -2.985 1.00 97.50 114 ALA A C 1
ATOM 925 O O . ALA A 1 114 ? 6.752 3.881 -4.013 1.00 97.50 114 ALA A O 1
ATOM 926 N N . ILE A 1 115 ? 6.627 2.910 -1.987 1.00 97.75 115 ILE A N 1
ATOM 927 C CA . ILE A 1 115 ? 5.172 2.690 -1.995 1.00 97.75 115 ILE A CA 1
ATOM 928 C C . ILE A 1 115 ? 4.422 4.026 -2.029 1.00 97.75 115 ILE A C 1
ATOM 930 O O . ILE A 1 115 ? 3.547 4.222 -2.875 1.00 97.75 115 ILE A O 1
ATOM 934 N N . ALA A 1 116 ? 4.782 4.975 -1.162 1.00 95.75 116 ALA A N 1
ATOM 935 C CA . ALA A 1 116 ? 4.160 6.297 -1.123 1.00 95.75 116 ALA A CA 1
ATOM 936 C C . ALA A 1 116 ? 4.290 7.022 -2.473 1.00 95.75 116 ALA A C 1
ATOM 938 O O . ALA A 1 116 ? 3.321 7.604 -2.970 1.00 95.75 116 ALA A O 1
ATOM 939 N N . ASN A 1 117 ? 5.466 6.940 -3.104 1.00 96.44 117 ASN A N 1
ATOM 940 C CA . ASN A 1 117 ? 5.708 7.515 -4.423 1.00 96.44 117 ASN A CA 1
ATOM 941 C C . ASN A 1 117 ? 4.919 6.803 -5.528 1.00 96.44 117 ASN A C 1
ATOM 943 O O . ASN A 1 117 ? 4.443 7.477 -6.443 1.00 96.44 117 ASN A O 1
ATOM 947 N N . ALA A 1 118 ? 4.738 5.483 -5.453 1.00 97.44 118 ALA A N 1
ATOM 948 C CA . ALA A 1 118 ? 3.916 4.755 -6.416 1.00 97.44 118 ALA A CA 1
ATOM 949 C C . ALA A 1 118 ? 2.442 5.151 -6.326 1.00 97.44 118 ALA A C 1
ATOM 951 O O . ALA A 1 118 ? 1.819 5.410 -7.351 1.00 97.44 118 ALA A O 1
ATOM 952 N N . ILE A 1 119 ? 1.907 5.277 -5.109 1.00 95.69 119 ILE A N 1
ATOM 953 C CA . ILE A 1 119 ? 0.527 5.720 -4.875 1.00 95.69 119 ILE A CA 1
ATOM 954 C C . ILE A 1 119 ? 0.340 7.152 -5.377 1.00 95.69 119 ILE A C 1
ATOM 956 O O . ILE A 1 119 ? -0.581 7.431 -6.138 1.00 95.69 119 ILE A O 1
ATOM 960 N N . LYS A 1 120 ? 1.238 8.067 -4.989 1.00 95.31 120 LYS A N 1
ATOM 961 C CA . LYS A 1 120 ? 1.156 9.487 -5.361 1.00 95.31 120 LYS A CA 1
ATOM 962 C C . LYS A 1 120 ? 1.167 9.701 -6.874 1.00 95.31 120 LYS A C 1
ATOM 964 O O . LYS A 1 120 ? 0.474 10.588 -7.365 1.00 95.31 120 LYS A O 1
ATOM 969 N N . ASN A 1 121 ? 1.980 8.929 -7.590 1.00 96.19 121 ASN A N 1
ATOM 970 C CA . ASN A 1 121 ? 2.198 9.108 -9.023 1.00 96.19 121 ASN A CA 1
ATOM 971 C C . ASN A 1 121 ? 1.436 8.088 -9.886 1.00 96.19 121 ASN A C 1
ATOM 973 O O . ASN A 1 121 ? 1.641 8.084 -11.096 1.00 96.19 121 ASN A O 1
ATOM 977 N N . ASN A 1 122 ? 0.578 7.254 -9.280 1.00 95.94 122 ASN A N 1
ATOM 978 C CA . ASN A 1 122 ? -0.145 6.156 -9.933 1.00 95.94 122 ASN A CA 1
ATOM 979 C C . ASN A 1 122 ? 0.782 5.296 -10.812 1.00 95.94 122 ASN A C 1
ATOM 981 O O . ASN A 1 122 ? 0.616 5.229 -12.026 1.00 95.94 122 ASN A O 1
ATOM 985 N N . ILE A 1 123 ? 1.821 4.720 -10.201 1.00 97.50 123 ILE A N 1
ATOM 986 C CA . ILE A 1 123 ? 2.794 3.877 -10.906 1.00 97.50 123 ILE A CA 1
ATOM 987 C C . ILE A 1 123 ? 2.382 2.409 -10.803 1.00 97.50 123 ILE A C 1
ATOM 989 O O . ILE A 1 123 ? 2.478 1.793 -9.737 1.00 97.50 123 ILE A O 1
ATOM 993 N N . ASP A 1 124 ? 1.986 1.854 -11.940 1.00 97.69 124 ASP A N 1
ATOM 994 C CA . ASP A 1 124 ? 1.612 0.453 -12.131 1.00 97.69 124 ASP A CA 1
ATOM 995 C C . ASP A 1 124 ? 2.320 -0.166 -13.350 1.00 97.69 124 ASP A C 1
ATOM 997 O O . ASP A 1 124 ? 2.932 0.549 -14.155 1.00 97.69 124 ASP A O 1
ATOM 1001 N N . SER A 1 125 ? 2.269 -1.494 -13.465 1.00 96.38 125 SER A N 1
ATOM 1002 C CA . SER A 1 125 ? 2.914 -2.272 -14.526 1.00 96.38 125 SER A CA 1
ATOM 1003 C C . SER A 1 125 ? 2.490 -1.824 -15.922 1.00 96.38 125 SER A C 1
ATOM 1005 O O . SER A 1 125 ? 3.350 -1.634 -16.781 1.00 96.38 125 SER A O 1
ATOM 1007 N N . ASP A 1 126 ? 1.204 -1.555 -16.139 1.00 94.12 126 ASP A N 1
ATOM 1008 C CA . ASP A 1 126 ? 0.679 -1.150 -17.445 1.00 94.12 126 ASP A CA 1
ATOM 1009 C C . ASP A 1 126 ? 1.205 0.232 -17.832 1.00 94.12 126 ASP A C 1
ATOM 1011 O O . ASP A 1 126 ? 1.615 0.476 -18.971 1.00 94.12 126 ASP A O 1
ATOM 1015 N N . SER A 1 127 ? 1.244 1.159 -16.876 1.00 94.88 127 SER A N 1
ATOM 1016 C CA . SER A 1 127 ? 1.789 2.499 -17.070 1.00 94.88 127 SER A CA 1
ATOM 1017 C C . SER A 1 127 ? 3.279 2.465 -17.423 1.00 94.88 127 SER A C 1
ATOM 1019 O O . SER A 1 127 ? 3.754 3.326 -18.170 1.00 94.88 127 SER A O 1
ATOM 1021 N N . ILE A 1 128 ? 4.016 1.480 -16.898 1.00 95.88 128 ILE A N 1
ATOM 1022 C CA . ILE A 1 128 ? 5.441 1.273 -17.159 1.00 95.88 128 ILE A CA 1
ATOM 1023 C C . ILE A 1 128 ? 5.639 0.688 -18.555 1.00 95.88 128 ILE A C 1
ATOM 1025 O O . ILE A 1 128 ? 6.386 1.281 -19.333 1.00 95.88 128 ILE A O 1
ATOM 1029 N N . SER A 1 129 ? 4.933 -0.391 -18.900 1.00 92.00 129 SER A N 1
ATOM 1030 C CA . SER A 1 129 ? 4.997 -1.015 -20.229 1.00 92.00 129 SER A CA 1
ATOM 1031 C C . SER A 1 129 ? 4.661 -0.008 -21.333 1.00 92.00 129 SER A C 1
ATOM 1033 O O . SER A 1 129 ? 5.421 0.173 -22.280 1.00 92.00 129 SER A O 1
ATOM 1035 N N . ASN A 1 130 ? 3.596 0.780 -21.146 1.00 91.94 130 ASN A N 1
ATOM 1036 C CA . ASN A 1 130 ? 3.207 1.832 -22.089 1.00 91.94 130 ASN A CA 1
ATOM 1037 C C . ASN A 1 130 ? 4.272 2.927 -22.273 1.00 91.94 130 ASN A C 1
ATOM 1039 O O . ASN A 1 130 ? 4.355 3.537 -23.342 1.00 91.94 130 ASN A O 1
ATOM 1043 N N . LYS A 1 131 ? 5.045 3.248 -21.228 1.00 93.44 131 LYS A N 1
ATOM 1044 C CA . LYS A 1 131 ? 6.146 4.219 -21.314 1.00 93.44 131 LYS A CA 1
ATOM 1045 C C . LYS A 1 131 ? 7.362 3.609 -21.997 1.00 93.44 131 LYS A C 1
ATOM 1047 O O . LYS A 1 131 ? 7.946 4.284 -22.837 1.00 93.44 131 LYS A O 1
ATOM 1052 N N . GLU A 1 132 ? 7.712 2.367 -21.667 1.00 91.38 132 GLU A N 1
ATOM 1053 C CA . GLU A 1 132 ? 8.822 1.645 -22.294 1.00 91.38 132 GLU A CA 1
ATOM 1054 C C . GLU A 1 132 ? 8.602 1.519 -23.810 1.00 91.38 132 GLU A C 1
ATOM 1056 O O . GLU A 1 132 ? 9.473 1.914 -24.582 1.00 91.38 132 GLU A O 1
ATOM 1061 N N . ASP A 1 133 ? 7.404 1.126 -24.252 1.00 87.88 133 ASP A N 1
ATOM 1062 C CA . ASP A 1 133 ? 7.058 1.024 -25.678 1.00 87.88 133 ASP A CA 1
ATOM 1063 C C . ASP A 1 133 ? 7.227 2.345 -26.441 1.00 87.88 133 ASP A C 1
ATOM 1065 O O . ASP A 1 133 ? 7.617 2.363 -27.610 1.00 87.88 133 ASP A O 1
ATOM 1069 N N . ARG A 1 134 ? 6.941 3.479 -25.789 1.00 89.50 134 ARG A N 1
ATOM 1070 C CA . ARG A 1 134 ? 7.113 4.815 -26.381 1.00 89.50 134 ARG A CA 1
ATOM 1071 C C . ARG A 1 134 ? 8.574 5.238 -26.489 1.00 89.50 134 ARG A C 1
ATOM 1073 O O . ARG A 1 134 ? 8.852 6.144 -27.259 1.00 89.50 134 ARG A O 1
ATOM 1080 N N . MET A 1 135 ? 9.490 4.627 -25.738 1.00 85.19 135 MET A N 1
ATOM 1081 C CA . MET A 1 135 ? 10.928 4.911 -25.848 1.00 85.19 135 MET A CA 1
ATOM 1082 C C . MET A 1 135 ? 11.556 4.254 -27.083 1.00 85.19 135 MET A C 1
ATOM 1084 O O . MET A 1 135 ? 12.622 4.680 -27.519 1.00 85.19 135 MET A O 1
ATOM 1088 N N . TYR A 1 136 ? 10.908 3.222 -27.631 1.00 76.81 136 TYR A N 1
ATOM 1089 C CA . TYR A 1 136 ? 11.360 2.482 -28.811 1.00 76.81 136 TYR A CA 1
ATOM 1090 C C . TYR A 1 136 ? 10.653 2.898 -30.115 1.00 76.81 136 TYR A C 1
ATOM 1092 O O . TYR A 1 136 ? 10.905 2.290 -31.157 1.00 76.81 136 TYR A O 1
ATOM 1100 N N . LYS A 1 137 ? 9.780 3.912 -30.068 1.00 61.28 137 LYS A N 1
ATOM 1101 C CA . LYS A 1 137 ? 9.145 4.546 -31.235 1.00 61.28 137 LYS A CA 1
ATOM 1102 C C . LYS A 1 137 ? 9.797 5.888 -31.532 1.00 61.28 137 LYS A C 1
ATOM 1104 O O . LYS A 1 137 ? 9.951 6.182 -32.735 1.00 61.28 137 LYS A O 1
#